Protein AF-A0A9X8RM39-F1 (afdb_monomer)

Mean predicted aligned error: 2.52 Å

Secondary structure (DSSP, 8-state):
-HHHHHHHTT--HHHHHHHTTS-HHHHHHHHHT--S---HHHHHHHHHHHT--HHHHHHHHHHHHHHHH--

Solvent-accessible surface area (backbone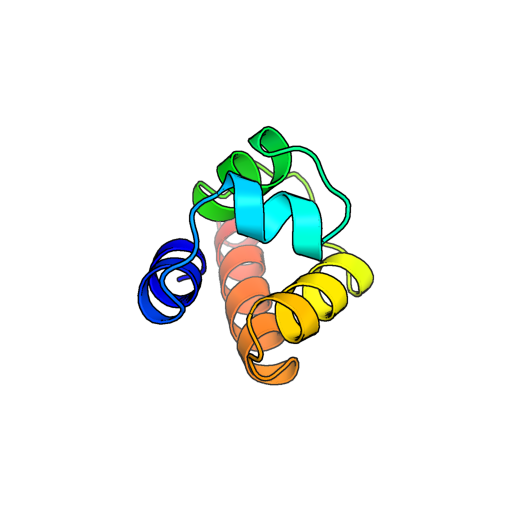 atoms only — not comparable to full-atom values): 4142 Å² total; per-residue (Å²): 109,62,60,56,55,40,50,75,70,72,46,53,58,55,60,52,11,58,65,52,74,47,54,43,68,56,44,51,24,62,59,70,64,66,59,94,78,84,53,71,66,56,49,49,41,46,18,66,62,66,75,43,61,52,66,60,51,48,53,52,50,51,54,53,51,50,57,65,70,77,103

Sequence (71 aa):
MLKKLRKKKRMTQLELAEKMRRNRSYISKLENQEYKDIGISTILDLSIALEEDFLELCKYYKLQEIKRRGK

Foldseek 3Di:
DLVVLCVVVVHDLCQLCVQLVHHSVVSVCVVVVVDDDDDLSNLVSSCVSSVHDSVVSVVVVVVVVCVVVVD

Organism: Clostridioides difficile (NCBI:txid1496)

pLDDT: mean 95.14, std 5.8, range [54.03, 98.44]

Radius of gyration: 11.59 Å; Cα contacts (8 Å, |Δi|>4): 52; chains: 1; bounding box: 23×19×33 Å

Structure (mmCIF, N/CA/C/O backbone):
data_AF-A0A9X8RM39-F1
#
_entry.id   AF-A0A9X8RM39-F1
#
loop_
_atom_site.group_PDB
_atom_site.id
_atom_site.type_symbol
_atom_site.label_atom_id
_atom_site.label_alt_id
_atom_site.label_comp_id
_atom_site.label_asym_id
_atom_site.label_entity_id
_atom_site.label_seq_id
_atom_site.pdbx_PDB_ins_code
_atom_site.Cartn_x
_atom_site.Cartn_y
_atom_site.Cartn_z
_atom_site.occupancy
_atom_site.B_iso_or_equiv
_atom_site.auth_seq_id
_atom_site.auth_comp_id
_atom_site.auth_asym_id
_atom_site.auth_atom_id
_atom_site.pdbx_PDB_model_num
ATOM 1 N N . MET A 1 1 ? -4.302 6.042 -4.613 1.00 87.88 1 MET A N 1
ATOM 2 C CA . MET A 1 1 ? -5.272 5.005 -4.184 1.00 87.88 1 MET A CA 1
ATOM 3 C C . MET A 1 1 ? -4.925 4.489 -2.793 1.00 87.88 1 MET A C 1
ATOM 5 O O . MET A 1 1 ? -5.750 4.643 -1.904 1.00 87.88 1 MET A O 1
ATOM 9 N N . LEU A 1 2 ? -3.685 4.042 -2.570 1.00 94.25 2 LEU A N 1
ATOM 10 C CA . LEU A 1 2 ? -3.195 3.529 -1.283 1.00 94.25 2 LEU A CA 1
ATOM 11 C C . LEU A 1 2 ? -3.571 4.376 -0.047 1.00 94.25 2 LEU A C 1
ATOM 13 O O . LEU A 1 2 ? -4.190 3.871 0.884 1.00 94.25 2 LEU A O 1
ATOM 17 N N . LYS A 1 3 ? -3.316 5.693 -0.075 1.00 96.94 3 LYS A N 1
ATOM 18 C CA . LYS A 1 3 ? -3.697 6.616 1.015 1.00 96.94 3 LYS A CA 1
ATOM 19 C C . LYS A 1 3 ? -5.193 6.604 1.340 1.00 96.94 3 LYS A C 1
ATOM 21 O O . LYS A 1 3 ? -5.575 6.757 2.497 1.00 96.94 3 LYS A O 1
ATOM 26 N N . LYS A 1 4 ? -6.049 6.443 0.323 1.00 96.12 4 LYS A N 1
ATOM 27 C CA . LYS A 1 4 ? -7.506 6.360 0.504 1.00 96.12 4 LYS A CA 1
ATOM 28 C C . LYS A 1 4 ? -7.890 5.036 1.171 1.00 96.12 4 LYS A C 1
ATOM 30 O O . LYS A 1 4 ? -8.669 5.069 2.117 1.00 96.12 4 LYS A O 1
ATOM 35 N N . LEU A 1 5 ? -7.303 3.915 0.739 1.00 95.69 5 LEU A N 1
ATOM 36 C CA . LEU A 1 5 ? -7.523 2.597 1.350 1.00 95.69 5 LEU A CA 1
ATOM 37 C C . LEU A 1 5 ? -7.127 2.586 2.827 1.00 95.69 5 LEU A C 1
ATOM 39 O O . LEU A 1 5 ? -7.941 2.254 3.684 1.00 95.69 5 LEU A O 1
ATOM 43 N N . ARG A 1 6 ? -5.919 3.068 3.139 1.00 97.62 6 ARG A N 1
ATOM 44 C CA . ARG A 1 6 ? -5.445 3.173 4.523 1.00 97.62 6 ARG A CA 1
ATOM 45 C C . ARG A 1 6 ? -6.396 4.002 5.391 1.00 97.62 6 ARG A C 1
ATOM 47 O O . ARG A 1 6 ? -6.765 3.579 6.483 1.00 97.62 6 ARG A O 1
ATOM 54 N N . LYS A 1 7 ? -6.823 5.174 4.903 1.00 97.75 7 LYS A N 1
ATOM 55 C CA . LYS A 1 7 ? -7.775 6.035 5.623 1.00 97.75 7 LYS A CA 1
ATOM 56 C C . LYS A 1 7 ? -9.147 5.377 5.808 1.00 97.75 7 LYS A C 1
ATOM 58 O O . LYS A 1 7 ? -9.732 5.535 6.873 1.00 97.75 7 LYS 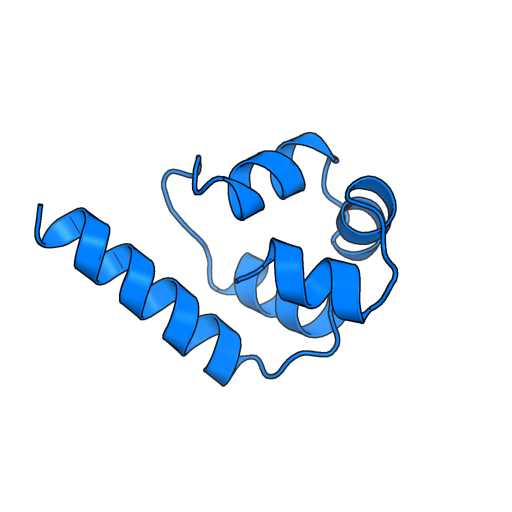A O 1
ATOM 63 N N . LYS A 1 8 ? -9.646 4.620 4.822 1.00 96.94 8 LYS A N 1
ATOM 64 C CA . LYS A 1 8 ? -10.898 3.842 4.937 1.00 96.94 8 LYS A CA 1
ATOM 65 C C . LYS A 1 8 ? -10.814 2.812 6.069 1.00 96.94 8 LYS A C 1
ATOM 67 O O . LYS A 1 8 ? -11.796 2.596 6.767 1.00 96.94 8 LYS A O 1
ATOM 72 N N . LYS A 1 9 ? -9.624 2.251 6.289 1.00 95.56 9 LYS A N 1
ATOM 73 C CA . LYS A 1 9 ? -9.307 1.334 7.393 1.00 95.56 9 LYS A CA 1
ATOM 74 C C . LYS A 1 9 ? -8.932 2.047 8.703 1.00 95.56 9 LYS A C 1
ATOM 76 O O . LYS A 1 9 ? -8.514 1.392 9.645 1.00 95.56 9 LYS A O 1
ATOM 81 N N . ARG A 1 10 ? -9.073 3.380 8.771 1.00 97.38 10 ARG A N 1
ATOM 82 C CA . ARG A 1 10 ? -8.769 4.223 9.946 1.00 97.38 10 ARG A CA 1
ATOM 83 C C . ARG A 1 10 ? -7.340 4.076 10.490 1.00 97.38 10 ARG A C 1
ATOM 85 O O . ARG A 1 10 ? -7.104 4.385 11.647 1.00 97.38 10 ARG A O 1
ATOM 92 N N . MET A 1 11 ? -6.388 3.680 9.648 1.00 97.44 11 MET A N 1
ATOM 93 C CA . MET A 1 11 ? -4.984 3.542 10.042 1.00 97.44 11 MET A CA 1
ATOM 94 C C . MET A 1 11 ? -4.186 4.812 9.742 1.00 97.44 11 MET A C 1
ATOM 96 O O . MET A 1 11 ? -4.387 5.469 8.717 1.00 97.44 11 MET A O 1
ATOM 100 N N . THR A 1 12 ? -3.215 5.133 10.584 1.00 98.25 12 THR A N 1
ATOM 101 C CA . THR A 1 12 ? -2.109 6.064 10.342 1.00 98.25 12 THR A CA 1
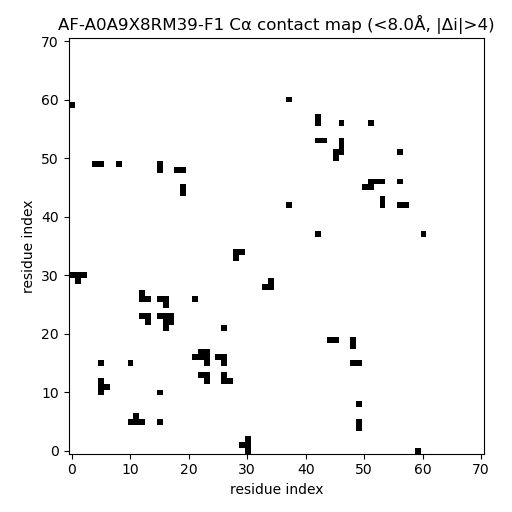ATOM 102 C C . THR A 1 12 ? -1.039 5.420 9.453 1.00 98.25 12 THR A C 1
ATOM 104 O O . THR A 1 12 ? -1.028 4.211 9.224 1.00 98.25 12 THR A O 1
ATOM 107 N N . GLN A 1 13 ? -0.120 6.226 8.906 1.00 98.19 13 GLN A N 1
ATOM 108 C CA . GLN A 1 13 ? 1.011 5.678 8.141 1.00 98.19 13 GLN A CA 1
ATOM 109 C C . GLN A 1 13 ? 1.921 4.796 9.007 1.00 98.19 13 GLN A C 1
ATOM 111 O O . GLN A 1 13 ? 2.536 3.883 8.469 1.00 98.19 13 GLN A O 1
ATOM 116 N N . LEU A 1 14 ? 2.027 5.091 10.309 1.00 98.44 14 LEU A N 1
ATOM 117 C CA . LEU A 1 14 ? 2.853 4.329 11.242 1.00 98.44 14 LEU A CA 1
ATOM 118 C C . LEU A 1 14 ? 2.259 2.936 11.480 1.00 98.44 14 LEU A C 1
ATOM 120 O O . LEU A 1 14 ? 2.949 1.954 11.247 1.00 98.44 14 LEU A O 1
ATOM 124 N N . GLU A 1 15 ? 0.965 2.851 11.791 1.00 98.38 15 GLU A N 1
ATOM 125 C CA . GLU A 1 15 ? 0.272 1.569 12.017 1.00 98.38 15 GLU A CA 1
ATOM 126 C C . GLU A 1 15 ? 0.300 0.661 10.777 1.00 98.38 15 GLU A C 1
ATOM 128 O O . GLU A 1 15 ? 0.493 -0.551 10.878 1.00 98.38 15 GLU A O 1
ATOM 133 N N . LEU A 1 16 ? 0.155 1.236 9.575 1.00 98.19 16 LEU A N 1
ATOM 134 C CA . LEU A 1 16 ? 0.312 0.460 8.341 1.00 98.19 16 LEU A CA 1
ATOM 135 C C . LEU A 1 16 ? 1.752 -0.052 8.179 1.00 98.19 16 LEU A C 1
ATOM 137 O O . LEU A 1 16 ? 1.962 -1.178 7.733 1.00 98.19 16 LEU A O 1
ATOM 141 N N . ALA A 1 17 ? 2.746 0.761 8.542 1.00 98.06 17 ALA A N 1
ATOM 142 C CA . ALA A 1 17 ? 4.147 0.369 8.458 1.00 98.06 17 ALA A CA 1
ATOM 143 C C . ALA A 1 17 ? 4.461 -0.785 9.417 1.00 98.06 17 ALA A C 1
ATOM 145 O O . ALA A 1 17 ? 5.104 -1.751 9.011 1.00 98.06 17 ALA A O 1
ATOM 146 N N . GLU A 1 18 ? 3.945 -0.722 10.644 1.00 97.88 18 GLU A N 1
ATOM 147 C CA . GLU A 1 18 ? 4.073 -1.776 11.654 1.00 97.88 18 GLU A CA 1
ATOM 148 C C . GLU A 1 18 ? 3.466 -3.096 11.169 1.00 97.88 18 GLU A C 1
ATOM 150 O O . GLU A 1 18 ? 4.143 -4.126 11.199 1.00 97.88 18 GLU A O 1
ATOM 155 N N . LYS A 1 19 ? 2.246 -3.066 10.610 1.00 97.31 19 LYS A N 1
ATOM 156 C CA . LYS A 1 19 ? 1.606 -4.252 10.007 1.00 97.31 19 LYS A CA 1
ATOM 157 C C . LYS A 1 19 ? 2.434 -4.865 8.878 1.00 97.31 19 LYS A C 1
ATOM 159 O O . LYS A 1 19 ? 2.493 -6.084 8.754 1.00 97.31 19 LYS A O 1
ATOM 164 N N . MET A 1 20 ? 3.093 -4.032 8.076 1.00 96.31 20 MET A N 1
ATOM 165 C CA . MET A 1 20 ? 3.966 -4.478 6.986 1.00 96.31 20 MET A CA 1
ATOM 166 C C . MET A 1 20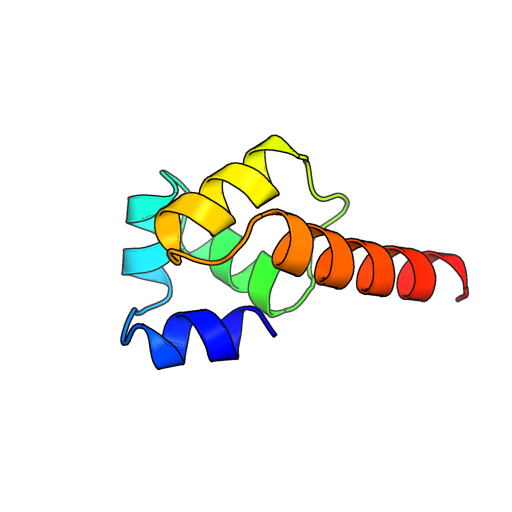 ? 5.398 -4.805 7.434 1.00 96.31 20 MET A C 1
ATOM 168 O O . MET A 1 20 ? 6.212 -5.205 6.603 1.00 96.31 20 MET A O 1
ATOM 172 N N . ARG A 1 21 ? 5.746 -4.599 8.714 1.00 95.94 21 ARG A N 1
ATOM 173 C CA . ARG A 1 21 ? 7.127 -4.682 9.226 1.00 95.94 21 ARG A CA 1
ATOM 174 C C . ARG A 1 21 ? 8.099 -3.800 8.423 1.00 95.94 21 ARG A C 1
ATOM 176 O O . ARG A 1 21 ? 9.191 -4.219 8.036 1.00 95.94 21 ARG A O 1
ATOM 183 N N . ARG A 1 22 ? 7.682 -2.566 8.129 1.00 96.19 22 ARG A N 1
ATOM 184 C CA . ARG A 1 22 ? 8.450 -1.543 7.400 1.00 96.19 22 ARG A CA 1
ATOM 185 C C . ARG A 1 22 ? 8.531 -0.251 8.207 1.00 96.19 22 ARG A C 1
ATOM 187 O O . ARG A 1 22 ? 7.790 -0.033 9.156 1.00 96.19 22 ARG A O 1
ATOM 194 N N . ASN A 1 23 ? 9.400 0.655 7.768 1.00 96.75 23 ASN A N 1
ATOM 195 C CA . ASN A 1 23 ? 9.479 2.002 8.327 1.00 96.75 23 ASN A CA 1
ATOM 196 C C . ASN A 1 23 ? 8.334 2.885 7.815 1.00 96.75 23 ASN A C 1
ATOM 198 O O . ASN A 1 23 ? 7.950 2.800 6.650 1.00 96.75 23 ASN A O 1
ATOM 202 N N . ARG A 1 24 ? 7.852 3.826 8.636 1.00 97.75 24 ARG A N 1
ATOM 203 C CA . ARG A 1 24 ? 6.829 4.813 8.231 1.00 97.75 24 ARG A CA 1
ATOM 204 C C . ARG A 1 24 ? 7.187 5.539 6.922 1.00 97.75 24 ARG A C 1
ATOM 206 O O . ARG A 1 24 ? 6.316 5.786 6.088 1.00 97.75 24 ARG A O 1
ATOM 213 N N . SER A 1 25 ? 8.467 5.864 6.721 1.00 97.56 25 SER A N 1
ATOM 214 C CA . SER A 1 25 ? 8.959 6.518 5.500 1.00 97.56 25 SER A CA 1
ATOM 215 C C . SER A 1 25 ? 8.720 5.681 4.240 1.00 97.56 25 SER A C 1
ATOM 217 O O . SER A 1 25 ? 8.434 6.243 3.186 1.00 97.56 25 SER A O 1
ATOM 219 N N . TYR A 1 26 ? 8.756 4.350 4.349 1.00 97.00 26 TYR A N 1
ATOM 220 C CA . TYR A 1 26 ? 8.421 3.441 3.255 1.00 97.00 26 TYR A CA 1
ATOM 221 C C . TYR A 1 26 ? 6.958 3.601 2.828 1.00 97.00 26 TYR A C 1
ATOM 223 O O . TYR A 1 26 ? 6.674 3.754 1.642 1.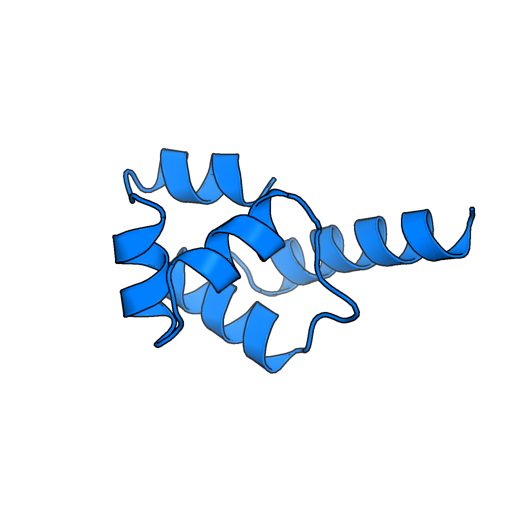00 97.00 26 TYR A O 1
ATOM 231 N N . ILE A 1 27 ? 6.033 3.674 3.792 1.00 97.62 27 ILE A N 1
ATOM 232 C CA . ILE A 1 27 ? 4.611 3.918 3.514 1.00 97.62 27 ILE A CA 1
ATOM 233 C C . ILE A 1 27 ? 4.402 5.284 2.865 1.00 97.62 27 ILE A C 1
ATOM 235 O O . ILE A 1 27 ? 3.656 5.390 1.894 1.00 97.62 27 ILE A O 1
ATOM 239 N N . SER A 1 28 ? 5.087 6.323 3.350 1.00 97.75 28 SER A N 1
ATOM 240 C CA . SER A 1 28 ? 5.017 7.655 2.736 1.00 97.75 28 SER A CA 1
ATOM 241 C C . SER A 1 28 ? 5.452 7.623 1.270 1.00 97.75 28 SER A C 1
ATOM 243 O O . SER A 1 28 ? 4.739 8.139 0.411 1.00 97.75 28 SER A O 1
ATOM 245 N N . LYS A 1 29 ? 6.573 6.954 0.971 1.00 97.00 29 LYS A N 1
ATOM 246 C CA . LYS A 1 29 ? 7.066 6.783 -0.401 1.00 97.00 29 LYS A CA 1
ATOM 247 C C . LYS A 1 29 ? 6.063 6.039 -1.281 1.00 97.00 29 LYS A C 1
ATOM 249 O O . LYS A 1 29 ? 5.785 6.475 -2.394 1.00 97.00 29 LYS A O 1
ATOM 254 N N . LEU A 1 30 ? 5.464 4.957 -0.780 1.00 96.12 30 LEU A N 1
ATOM 255 C CA . LEU A 1 30 ? 4.424 4.223 -1.509 1.00 96.12 30 LEU A CA 1
ATOM 256 C C . LEU A 1 30 ? 3.186 5.086 -1.795 1.00 96.12 30 LEU A C 1
ATOM 258 O O . LEU A 1 30 ? 2.648 5.040 -2.904 1.00 96.12 30 LEU A O 1
ATOM 262 N N . GLU A 1 31 ? 2.730 5.879 -0.822 1.00 96.06 31 GLU A N 1
ATOM 263 C CA . GLU A 1 31 ? 1.571 6.764 -0.988 1.00 96.06 31 GLU A CA 1
ATOM 264 C C . GLU A 1 31 ? 1.820 7.889 -1.998 1.00 96.06 31 GLU A C 1
ATOM 266 O O . GLU A 1 31 ? 0.887 8.255 -2.720 1.00 96.06 31 GLU A O 1
ATOM 271 N N . ASN A 1 32 ? 3.056 8.387 -2.065 1.00 94.94 32 ASN A N 1
ATOM 272 C CA . ASN A 1 32 ? 3.483 9.464 -2.959 1.00 94.94 32 ASN A CA 1
ATOM 273 C C . ASN A 1 32 ? 4.033 8.979 -4.308 1.00 94.94 32 ASN A C 1
ATOM 275 O O . ASN A 1 32 ? 4.373 9.800 -5.150 1.00 94.94 32 ASN A O 1
ATOM 279 N N . GLN A 1 33 ? 4.105 7.664 -4.539 1.00 92.62 33 GLN A N 1
ATOM 280 C CA . GLN A 1 33 ? 4.703 7.076 -5.747 1.00 92.62 33 GLN A CA 1
ATOM 281 C C . GLN A 1 33 ? 6.224 7.305 -5.883 1.00 92.62 33 GLN A C 1
ATOM 283 O O . GLN A 1 33 ? 6.784 7.189 -6.969 1.00 92.62 33 GLN A O 1
ATOM 288 N N . GLU A 1 34 ? 6.912 7.551 -4.767 1.00 93.88 34 GLU A N 1
ATOM 289 C CA . GLU A 1 34 ? 8.363 7.770 -4.666 1.00 93.88 34 GLU A CA 1
ATOM 290 C C . GLU A 1 34 ? 9.128 6.450 -4.429 1.00 93.88 34 GLU A C 1
ATOM 292 O O . GLU A 1 34 ? 9.918 6.304 -3.492 1.00 93.88 34 GLU A O 1
ATOM 297 N N . TYR A 1 35 ? 8.872 5.441 -5.256 1.00 91.75 35 TYR A N 1
ATOM 298 C CA . TYR A 1 35 ? 9.586 4.158 -5.240 1.00 91.75 35 TYR A CA 1
ATOM 299 C C . TYR A 1 35 ? 10.148 3.857 -6.628 1.00 91.75 35 TYR A C 1
ATOM 301 O O . TYR A 1 35 ? 9.612 4.329 -7.627 1.00 91.75 35 TYR A O 1
ATOM 309 N N . LYS A 1 36 ? 11.244 3.096 -6.723 1.00 88.06 36 LYS A N 1
ATOM 310 C CA . LYS A 1 36 ? 11.799 2.695 -8.026 1.00 88.06 36 LYS A CA 1
ATOM 311 C C . LYS A 1 36 ? 10.929 1.609 -8.650 1.00 88.06 36 LYS A C 1
ATOM 313 O O . LYS A 1 36 ? 10.291 1.857 -9.662 1.00 88.06 36 LYS A O 1
ATOM 318 N N . ASP A 1 37 ? 10.815 0.498 -7.933 1.00 90.44 37 ASP A N 1
ATOM 319 C CA . ASP A 1 37 ? 10.066 -0.692 -8.315 1.00 90.44 37 ASP A CA 1
ATOM 320 C C . ASP A 1 37 ? 9.150 -1.105 -7.157 1.00 90.44 37 ASP A C 1
ATOM 322 O O . ASP A 1 37 ? 9.395 -0.741 -5.999 1.00 90.44 37 ASP A O 1
ATOM 326 N N . ILE A 1 38 ? 8.102 -1.873 -7.455 1.00 94.75 38 ILE A N 1
ATOM 327 C CA . ILE A 1 38 ? 7.283 -2.525 -6.433 1.00 94.75 38 ILE A CA 1
ATOM 328 C C . ILE A 1 38 ? 7.274 -4.037 -6.647 1.00 94.75 38 ILE A C 1
ATOM 330 O O . ILE A 1 38 ? 6.906 -4.531 -7.710 1.00 94.75 38 ILE A O 1
ATOM 334 N N . GLY A 1 39 ? 7.715 -4.775 -5.629 1.00 96.19 39 GLY A N 1
ATOM 335 C CA . GLY A 1 39 ? 7.766 -6.231 -5.672 1.00 96.19 39 GLY A CA 1
ATOM 336 C C . GLY A 1 39 ? 6.411 -6.867 -5.374 1.00 96.19 39 GLY A C 1
A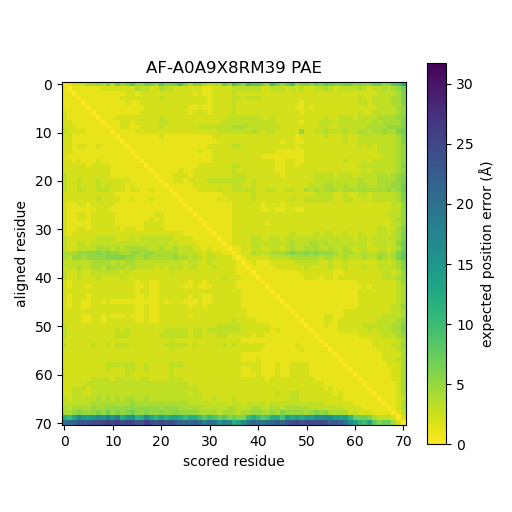TOM 337 O O . GLY A 1 39 ? 5.598 -6.308 -4.638 1.00 96.19 39 GLY A O 1
ATOM 338 N N . ILE A 1 40 ? 6.204 -8.086 -5.879 1.00 97.19 40 ILE A N 1
ATOM 339 C CA . ILE A 1 40 ? 5.024 -8.908 -5.565 1.00 97.19 40 ILE A CA 1
ATOM 340 C C . ILE A 1 40 ? 4.872 -9.094 -4.049 1.00 97.19 40 ILE A C 1
ATOM 342 O O . ILE A 1 40 ? 3.765 -8.980 -3.532 1.00 97.19 40 ILE A O 1
ATOM 346 N N . SER A 1 41 ? 5.979 -9.299 -3.328 1.00 96.94 41 SER A N 1
ATOM 347 C CA . SER A 1 41 ? 5.983 -9.400 -1.864 1.00 96.94 41 SER A CA 1
ATOM 348 C C . SER A 1 41 ? 5.422 -8.147 -1.192 1.00 96.94 41 SER A C 1
ATOM 350 O O . SER A 1 41 ? 4.589 -8.259 -0.306 1.00 96.94 41 SER A O 1
ATOM 352 N N . THR A 1 42 ? 5.780 -6.948 -1.662 1.00 97.31 42 THR A N 1
ATOM 353 C CA . THR A 1 42 ? 5.203 -5.693 -1.158 1.00 97.31 42 THR A CA 1
ATOM 354 C C . THR A 1 42 ? 3.700 -5.615 -1.407 1.00 97.31 42 THR A C 1
ATOM 356 O O . THR A 1 42 ? 2.962 -5.138 -0.550 1.00 97.31 42 THR A O 1
ATOM 359 N N . ILE A 1 43 ? 3.235 -6.055 -2.578 1.00 98.00 43 ILE A N 1
ATOM 360 C CA . ILE A 1 43 ? 1.806 -6.044 -2.914 1.00 98.00 43 ILE A CA 1
ATOM 361 C C . ILE A 1 43 ? 1.044 -7.040 -2.028 1.00 98.00 43 ILE A C 1
ATOM 363 O O . ILE A 1 43 ? -0.043 -6.718 -1.552 1.00 98.00 43 ILE A O 1
ATOM 367 N N . LEU A 1 44 ? 1.629 -8.207 -1.754 1.00 98.25 44 LEU A N 1
ATOM 368 C CA . LEU A 1 44 ? 1.079 -9.190 -0.822 1.00 98.25 44 LEU A CA 1
ATOM 369 C C . LEU A 1 44 ? 1.030 -8.643 0.612 1.00 98.25 44 LEU A C 1
ATOM 371 O O . LEU A 1 44 ? -0.023 -8.694 1.242 1.00 98.25 44 LEU A O 1
ATOM 375 N N . ASP A 1 45 ? 2.123 -8.043 1.095 1.00 97.81 45 ASP A N 1
ATOM 376 C CA . ASP A 1 45 ? 2.186 -7.401 2.415 1.00 97.81 45 ASP A CA 1
ATOM 377 C C . ASP A 1 45 ? 1.098 -6.319 2.552 1.00 97.81 45 ASP A C 1
ATOM 379 O O . ASP A 1 45 ? 0.427 -6.223 3.579 1.00 97.81 45 ASP A O 1
ATOM 383 N N . LEU A 1 46 ? 0.887 -5.517 1.500 1.00 97.75 46 LEU A N 1
ATOM 384 C CA . LEU A 1 46 ? -0.172 -4.505 1.444 1.00 97.75 46 LEU A CA 1
ATOM 385 C C . LEU A 1 46 ? -1.570 -5.121 1.468 1.00 97.75 46 LEU A C 1
ATOM 387 O O . LEU A 1 46 ? -2.429 -4.611 2.182 1.00 97.75 46 LEU A O 1
ATOM 391 N N . SER A 1 47 ? -1.795 -6.187 0.698 1.00 98.12 47 SER A N 1
ATOM 392 C CA . SER A 1 47 ? -3.073 -6.907 0.650 1.00 98.12 47 SER A CA 1
ATOM 393 C C . SER A 1 47 ? -3.464 -7.407 2.036 1.00 98.12 47 SER A C 1
ATOM 395 O O . SER A 1 47 ? -4.569 -7.132 2.499 1.00 98.12 47 SER A O 1
ATOM 397 N N . ILE A 1 48 ? -2.521 -8.034 2.744 1.00 97.62 48 ILE A N 1
ATOM 398 C CA . ILE A 1 48 ? -2.724 -8.525 4.109 1.00 97.62 48 ILE A CA 1
ATOM 399 C C . ILE A 1 48 ? -2.946 -7.355 5.074 1.00 97.62 48 ILE A C 1
ATOM 401 O O . ILE A 1 48 ? -3.906 -7.355 5.841 1.00 97.62 48 ILE A O 1
ATOM 405 N N . ALA A 1 49 ? -2.087 -6.332 5.039 1.00 97.38 49 ALA A N 1
ATOM 406 C CA . ALA A 1 49 ? -2.137 -5.237 6.007 1.00 97.38 49 ALA A CA 1
ATOM 407 C C . ALA A 1 49 ? -3.378 -4.341 5.857 1.00 97.38 49 ALA A C 1
ATOM 409 O O . ALA A 1 49 ? -3.859 -3.786 6.847 1.00 97.38 49 ALA A O 1
ATOM 410 N N . LEU A 1 50 ? -3.878 -4.178 4.631 1.00 96.69 50 LEU A N 1
ATOM 411 C CA . LEU A 1 50 ? -5.063 -3.379 4.320 1.00 96.69 50 LEU A CA 1
ATOM 412 C C . LEU A 1 50 ? -6.341 -4.211 4.249 1.00 96.69 50 LEU A C 1
ATOM 414 O O . LEU A 1 50 ? -7.403 -3.605 4.132 1.00 96.69 50 LEU A O 1
ATOM 418 N N . GLU A 1 51 ? -6.250 -5.543 4.318 1.00 95.94 51 GLU A N 1
ATOM 419 C CA . GLU A 1 51 ? -7.352 -6.469 4.021 1.00 95.94 51 GLU A CA 1
ATOM 420 C C . GLU A 1 51 ? -8.038 -6.079 2.700 1.00 95.94 51 GLU A C 1
ATOM 422 O O . GLU A 1 51 ? -9.246 -5.823 2.643 1.00 95.94 51 GLU A O 1
ATOM 427 N N . GLU A 1 52 ? -7.218 -5.922 1.664 1.00 96.50 52 GLU A N 1
ATOM 428 C CA . GLU A 1 52 ? -7.635 -5.544 0.317 1.00 96.50 52 GLU A CA 1
ATOM 429 C C . GLU A 1 52 ? -7.263 -6.661 -0.652 1.00 96.50 52 GLU A C 1
ATOM 431 O O . GLU A 1 52 ? -6.241 -7.329 -0.469 1.00 96.50 52 GLU A O 1
ATOM 436 N N . ASP A 1 53 ? -8.069 -6.853 -1.693 1.00 97.44 53 ASP A N 1
ATOM 437 C CA . ASP A 1 53 ? -7.814 -7.900 -2.673 1.00 97.44 53 ASP A CA 1
ATOM 438 C C . ASP A 1 53 ? -6.459 -7.703 -3.380 1.00 97.44 53 ASP A C 1
ATOM 440 O O . ASP A 1 53 ? -6.110 -6.620 -3.868 1.00 97.44 53 ASP A O 1
ATOM 444 N N . PHE A 1 54 ? -5.674 -8.781 -3.431 1.00 97.75 54 PHE A N 1
ATOM 445 C CA . PHE A 1 54 ? -4.338 -8.771 -4.020 1.00 97.75 54 PHE A CA 1
ATOM 446 C C . PHE A 1 54 ? -4.370 -8.433 -5.517 1.00 97.75 54 PHE A C 1
ATOM 448 O O . PHE A 1 54 ? -3.492 -7.711 -6.005 1.00 97.75 54 PHE A O 1
ATOM 455 N N . LEU A 1 55 ? -5.377 -8.911 -6.257 1.00 97.81 55 LEU A N 1
ATOM 456 C CA . LEU A 1 55 ? -5.503 -8.640 -7.689 1.00 97.81 55 LEU A CA 1
ATOM 457 C C . LEU A 1 55 ? -5.922 -7.190 -7.944 1.00 97.81 55 LEU A C 1
ATOM 459 O O . LEU A 1 55 ? -5.435 -6.586 -8.901 1.00 97.81 55 LEU A O 1
ATOM 463 N N . GLU A 1 56 ? -6.742 -6.592 -7.082 1.00 97.25 56 GLU A N 1
ATOM 464 C CA . GLU A 1 56 ? -7.065 -5.161 -7.144 1.00 97.25 56 GLU A CA 1
ATOM 465 C C . GLU A 1 56 ? -5.830 -4.278 -6.924 1.00 97.25 56 GLU A C 1
ATOM 467 O O . GLU A 1 56 ? -5.588 -3.326 -7.680 1.00 97.25 56 GLU A O 1
ATOM 472 N N . LEU A 1 57 ? -4.975 -4.625 -5.959 1.00 97.12 57 LEU A N 1
ATOM 473 C CA . LEU A 1 57 ? -3.699 -3.930 -5.777 1.00 97.12 57 LEU A CA 1
ATOM 474 C C . LEU A 1 57 ? -2.763 -4.143 -6.977 1.00 97.12 57 LEU A C 1
ATOM 476 O O . LEU A 1 57 ? -2.155 -3.179 -7.453 1.00 97.12 57 LEU A O 1
ATOM 480 N N . CYS A 1 58 ? -2.692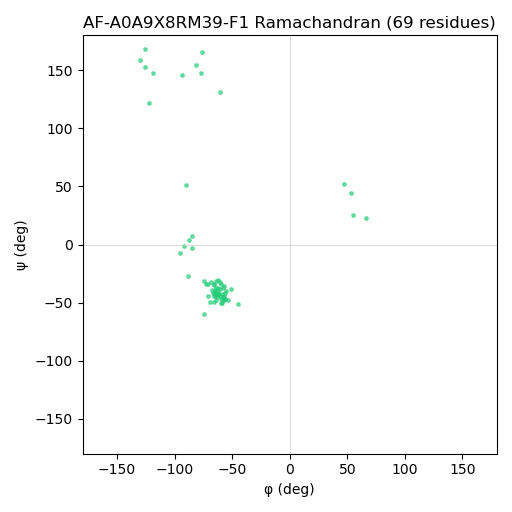 -5.359 -7.527 1.00 97.62 58 CYS A N 1
ATOM 481 C CA . CYS A 1 58 ? -1.942 -5.636 -8.755 1.00 97.62 58 CYS A CA 1
ATOM 482 C C . CYS A 1 58 ? -2.422 -4.773 -9.929 1.00 97.62 58 CYS A C 1
ATOM 484 O O . CYS A 1 58 ? -1.600 -4.164 -10.616 1.00 97.62 58 CYS A O 1
ATOM 486 N N . LYS A 1 59 ? -3.740 -4.664 -10.148 1.00 96.81 59 LYS A N 1
ATOM 487 C CA . LYS A 1 59 ? -4.321 -3.798 -11.188 1.00 96.81 59 LYS A CA 1
ATOM 488 C C . LYS A 1 59 ? -3.899 -2.345 -10.987 1.00 96.81 59 LYS A C 1
ATOM 490 O O . LYS A 1 59 ? -3.474 -1.692 -11.941 1.00 96.81 59 LYS A O 1
ATOM 495 N N . TYR A 1 60 ? -3.959 -1.844 -9.753 1.00 95.25 60 TYR A N 1
ATOM 496 C CA . TYR A 1 60 ? -3.531 -0.483 -9.436 1.00 95.25 60 TYR A CA 1
ATOM 497 C C . TYR A 1 60 ? -2.053 -0.240 -9.775 1.00 95.25 60 TYR A C 1
ATOM 499 O O . TYR A 1 60 ? -1.745 0.742 -10.459 1.00 95.25 60 TYR A O 1
ATOM 507 N N . TYR A 1 61 ? -1.151 -1.116 -9.325 1.00 96.00 61 TYR A N 1
ATOM 508 C CA . TYR A 1 61 ? 0.288 -0.957 -9.552 1.00 96.00 61 TYR A CA 1
ATOM 509 C C . TYR A 1 61 ? 0.686 -1.200 -11.011 1.00 96.00 61 TYR A C 1
ATOM 511 O O . TYR A 1 61 ? 1.510 -0.449 -11.528 1.00 96.00 61 TYR A O 1
ATOM 519 N N . LYS A 1 62 ? 0.019 -2.120 -11.723 1.00 95.00 62 LYS A N 1
ATOM 520 C CA . LYS A 1 62 ? 0.135 -2.266 -13.185 1.00 95.00 62 LYS A CA 1
ATOM 521 C C . LYS A 1 62 ? -0.145 -0.941 -13.896 1.00 95.00 62 LYS A C 1
ATOM 523 O O . LYS A 1 62 ? 0.625 -0.531 -14.758 1.00 95.00 62 LYS A O 1
ATOM 528 N N . LEU A 1 63 ? -1.234 -0.256 -13.538 1.00 94.12 63 LEU A N 1
ATOM 529 C CA . LEU A 1 63 ? -1.581 1.031 -14.148 1.00 94.12 63 LEU A CA 1
ATOM 530 C C . LEU A 1 63 ? -0.564 2.131 -13.816 1.00 94.12 63 LEU A C 1
ATOM 532 O O . LEU A 1 63 ? -0.312 2.982 -14.666 1.00 94.12 63 LEU A O 1
ATOM 536 N N . GLN A 1 64 ? 0.020 2.139 -12.611 1.00 92.75 64 GLN A N 1
ATOM 537 C CA . GLN A 1 64 ? 1.091 3.092 -12.286 1.00 92.75 64 GLN A CA 1
ATOM 538 C C . GLN A 1 64 ? 2.352 2.815 -13.108 1.00 92.75 64 GLN A C 1
ATOM 540 O O . GLN A 1 64 ? 2.951 3.748 -13.633 1.00 92.75 64 GLN A O 1
ATOM 545 N N . GLU A 1 65 ? 2.717 1.546 -13.267 1.00 93.38 65 GLU A N 1
ATOM 546 C CA . GLU A 1 65 ? 3.899 1.136 -14.022 1.00 93.38 65 GLU A CA 1
ATOM 547 C C . GLU A 1 65 ? 3.765 1.470 -15.515 1.00 93.38 65 GLU A C 1
ATOM 549 O O . GLU A 1 65 ? 4.667 2.065 -16.099 1.00 93.38 65 GLU A O 1
ATOM 554 N N . ILE A 1 66 ? 2.601 1.200 -16.120 1.00 93.88 66 ILE A N 1
ATOM 555 C CA . ILE A 1 66 ? 2.308 1.611 -17.505 1.00 93.88 66 ILE A CA 1
ATOM 556 C C . ILE A 1 66 ? 2.458 3.130 -17.661 1.00 93.88 66 ILE A C 1
ATOM 558 O O . ILE A 1 66 ? 3.087 3.587 -18.610 1.00 93.88 66 ILE A O 1
ATOM 562 N N . LYS A 1 67 ? 1.933 3.924 -16.717 1.00 91.88 67 LYS A N 1
ATOM 563 C CA . LYS A 1 67 ? 2.054 5.393 -16.752 1.00 91.88 67 LYS A CA 1
ATOM 564 C C . LYS A 1 67 ? 3.495 5.886 -16.631 1.00 91.88 67 LYS A C 1
ATOM 566 O O . LYS A 1 67 ? 3.801 6.942 -17.172 1.00 91.88 67 LYS A O 1
ATOM 571 N N . ARG A 1 68 ? 4.354 5.164 -15.906 1.00 88.75 68 ARG A N 1
ATOM 572 C CA . ARG A 1 68 ? 5.780 5.495 -15.776 1.00 88.75 68 ARG A CA 1
ATOM 573 C C . ARG A 1 68 ? 6.581 5.159 -17.026 1.00 88.75 68 ARG A C 1
ATOM 575 O O . ARG A 1 68 ? 7.558 5.845 -17.271 1.00 88.75 68 ARG A O 1
ATOM 582 N N . ARG A 1 69 ? 6.179 4.121 -17.769 1.00 88.75 69 ARG A N 1
ATOM 583 C CA . ARG A 1 69 ? 6.839 3.669 -19.008 1.00 88.75 69 ARG A CA 1
ATOM 584 C C . ARG A 1 69 ? 6.327 4.352 -20.276 1.00 88.75 69 ARG A C 1
ATOM 586 O O . ARG A 1 69 ? 7.027 4.365 -21.276 1.00 88.75 69 ARG A O 1
ATOM 593 N N . GLY A 1 70 ? 5.076 4.815 -20.264 1.00 80.94 70 GLY A N 1
ATOM 594 C CA . GLY A 1 70 ? 4.448 5.556 -21.366 1.00 80.94 70 GLY A CA 1
ATOM 595 C C . GLY A 1 70 ? 4.690 7.069 -21.316 1.00 80.94 70 GLY A C 1
ATOM 596 O O . GLY A 1 70 ? 4.108 7.803 -22.110 1.00 80.94 70 GLY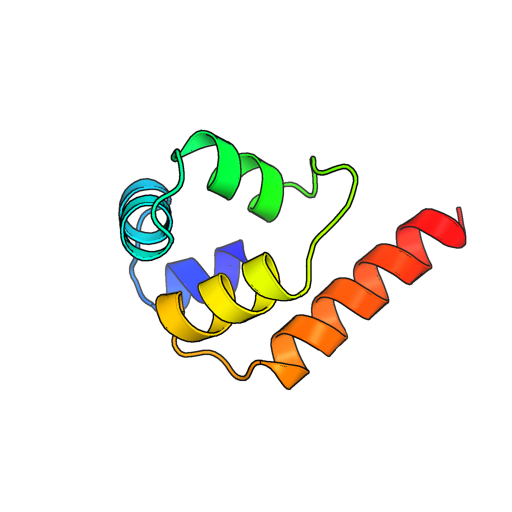 A O 1
ATOM 597 N N . LYS A 1 71 ? 5.494 7.520 -20.354 1.00 54.03 71 LYS A N 1
ATOM 598 C CA . LYS A 1 71 ? 6.216 8.791 -20.365 1.00 54.03 71 LYS A CA 1
ATOM 599 C C . LYS A 1 71 ? 7.674 8.493 -20.678 1.00 54.03 71 LYS A C 1
ATOM 601 O O . LYS A 1 71 ? 8.318 9.397 -21.241 1.00 54.03 71 LYS A O 1
#

InterPro domains:
  IPR001387 Cro/C1-type, helix-turn-helix domain [PF01381] (2-57)
  IPR001387 Cro/C1-type,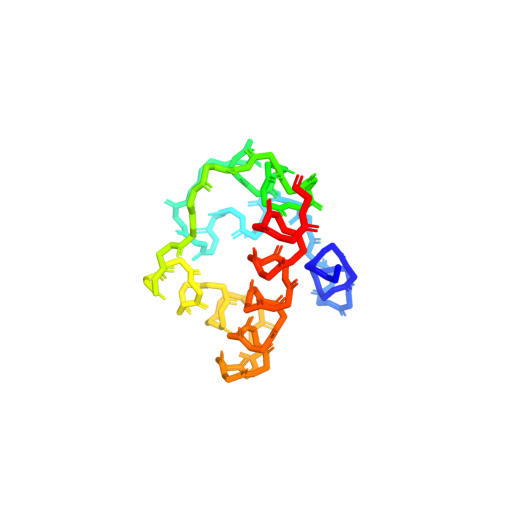 helix-turn-helix domain [PS50943] (2-57)
  IPR001387 Cro/C1-type, helix-turn-helix domain [SM00530] (1-57)
  IPR010982 Lambda repressor-like, DNA-binding domain superfamily [G3DSA:1.10.260.40] (1-66)
  IPR010982 Lambda repressor-like, DNA-binding domain superfamily [SSF47413] (1-55)

Nearest PDB structures (foldseek):
  3qq6-assembly1_A  TM=8.709E-01  e=8.687E-03  Bacillus subtilis
  3zkc-assembly1_B  TM=8.987E-01  e=1.483E-02  Bacillus subtilis subsp. subtilis str. 168
  7t5u-assembly1_A  TM=8.744E-01  e=1.317E-02  Escherichia coli
  3zkc-assembly1_A  TM=8.848E-01  e=4.072E-02  Bacillus subtilis subsp. subtilis str. 168
  1b0n-assembly1_A  TM=7.398E-01  e=1.317E-02  Bacillus subtilis